Protein AF-A0A4P2UPV4-F1 (afdb_monomer)

pLDDT: mean 82.3, std 15.67, range [41.84, 97.94]

Mean predicted aligned error: 6.41 Å

Organism: NCBI:txid483865

Sequence (57 aa):
PSPCQLQAERAFLGAVQALLANSSTSAPLSSIHVPQCRADGEWSRVQCDGPPEQVFE

Structure (mmCIF, N/CA/C/O backbone):
data_AF-A0A4P2UPV4-F1
#
_entry.id   AF-A0A4P2UPV4-F1
#
loop_
_atom_site.group_PDB
_atom_site.id
_atom_site.type_symbol
_atom_site.label_atom_id
_atom_site.label_alt_id
_atom_site.label_comp_id
_atom_site.label_asym_id
_atom_site.label_entity_id
_atom_site.label_seq_id
_atom_site.pdbx_PDB_ins_code
_atom_site.Cartn_x
_atom_site.Cartn_y
_atom_site.Cartn_z
_atom_site.occupancy
_atom_site.B_iso_or_equiv
_atom_site.auth_seq_id
_atom_site.auth_comp_id
_atom_site.auth_asym_id
_atom_site.auth_atom_id
_atom_site.pdbx_PDB_model_num
ATOM 1 N N . PRO A 1 1 ? 14.613 0.302 -2.316 1.00 85.81 1 PRO A N 1
ATOM 2 C CA . PRO A 1 1 ? 13.143 0.499 -2.318 1.00 85.81 1 PRO A CA 1
ATOM 3 C C . PRO A 1 1 ? 12.825 1.851 -2.964 1.00 85.81 1 PRO A C 1
ATOM 5 O O . PRO A 1 1 ? 13.579 2.803 -2.761 1.00 85.81 1 PRO A O 1
ATOM 8 N N . SER A 1 2 ? 11.779 1.920 -3.785 1.00 97.19 2 SER A N 1
ATOM 9 C CA . SER A 1 2 ? 11.344 3.168 -4.414 1.00 97.19 2 SER A CA 1
ATOM 10 C C . SER A 1 2 ? 10.700 4.110 -3.383 1.00 97.19 2 SER A C 1
ATOM 12 O O . SER A 1 2 ? 10.302 3.663 -2.300 1.00 97.19 2 SER A O 1
ATOM 14 N N . PRO A 1 3 ? 10.546 5.410 -3.694 1.00 97.88 3 PRO A N 1
ATOM 15 C CA . PRO A 1 3 ? 9.805 6.330 -2.834 1.00 97.88 3 PRO A CA 1
ATOM 16 C C . PRO A 1 3 ? 8.387 5.839 -2.508 1.00 97.88 3 PRO A C 1
ATOM 18 O O . PRO A 1 3 ? 7.961 5.956 -1.360 1.00 97.88 3 PRO A O 1
ATOM 21 N N . CYS A 1 4 ? 7.698 5.227 -3.481 1.00 96.75 4 CYS A N 1
ATOM 22 C CA . CYS A 1 4 ? 6.383 4.621 -3.274 1.00 96.75 4 CYS A CA 1
ATOM 23 C C . CYS A 1 4 ? 6.450 3.489 -2.243 1.00 96.75 4 CYS A C 1
ATOM 25 O O . CYS A 1 4 ? 5.707 3.509 -1.266 1.00 96.75 4 CYS A O 1
ATOM 27 N N . GLN A 1 5 ? 7.386 2.545 -2.402 1.00 96.19 5 GLN A N 1
ATOM 28 C CA . GLN A 1 5 ? 7.517 1.386 -1.508 1.00 96.19 5 GLN A CA 1
ATOM 29 C C . GLN A 1 5 ? 7.810 1.813 -0.063 1.00 96.19 5 GLN A C 1
ATOM 31 O O . GLN A 1 5 ? 7.145 1.360 0.864 1.00 96.19 5 GLN A O 1
ATOM 36 N N . LEU A 1 6 ? 8.732 2.763 0.130 1.00 97.94 6 LEU A N 1
ATOM 37 C CA . LEU A 1 6 ? 9.040 3.308 1.458 1.00 97.94 6 LEU A CA 1
ATOM 38 C C . LEU A 1 6 ? 7.850 4.039 2.091 1.00 97.94 6 LEU A C 1
ATOM 40 O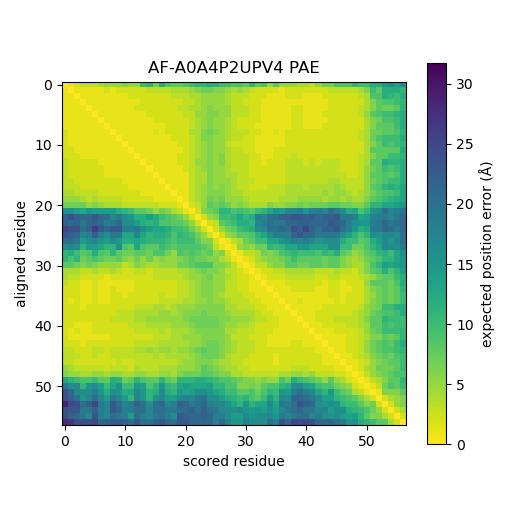 O . LEU A 1 6 ? 7.730 4.115 3.316 1.00 97.94 6 LEU A O 1
ATOM 44 N N . GLN A 1 7 ? 6.996 4.667 1.282 1.00 96.88 7 GLN A N 1
ATOM 45 C CA . GLN A 1 7 ? 5.789 5.307 1.789 1.00 96.88 7 GLN A CA 1
ATOM 46 C C . GLN A 1 7 ? 4.712 4.274 2.128 1.00 96.88 7 GLN A C 1
ATOM 48 O O . GLN A 1 7 ? 4.107 4.394 3.190 1.00 96.88 7 GLN A O 1
ATOM 53 N N . ALA A 1 8 ? 4.537 3.246 1.292 1.00 94.50 8 ALA A N 1
ATOM 54 C CA . ALA A 1 8 ? 3.624 2.130 1.525 1.00 94.50 8 ALA A CA 1
ATOM 55 C C . ALA A 1 8 ? 3.906 1.446 2.867 1.00 94.50 8 ALA A C 1
ATOM 57 O O . ALA A 1 8 ? 3.010 1.318 3.696 1.00 94.50 8 ALA A O 1
ATOM 58 N N . GLU A 1 9 ? 5.169 1.094 3.120 1.00 94.81 9 GLU A N 1
ATOM 59 C CA . GLU A 1 9 ? 5.597 0.444 4.364 1.00 94.81 9 GLU A CA 1
ATOM 60 C C . GLU A 1 9 ? 5.294 1.306 5.596 1.00 94.81 9 GLU A C 1
ATOM 62 O O . GLU A 1 9 ? 4.742 0.822 6.585 1.00 94.81 9 GLU A O 1
ATOM 67 N N . ARG A 1 10 ? 5.601 2.608 5.534 1.00 96.06 10 ARG A N 1
ATOM 68 C CA . ARG A 1 10 ? 5.326 3.538 6.641 1.00 96.06 10 ARG A CA 1
ATOM 69 C C . ARG A 1 10 ? 3.829 3.704 6.900 1.00 96.06 10 ARG A C 1
ATOM 71 O O . ARG A 1 10 ? 3.422 3.689 8.060 1.00 96.06 10 ARG A O 1
ATOM 78 N N . ALA A 1 11 ? 3.020 3.839 5.848 1.00 92.88 11 ALA A N 1
ATOM 79 C CA . ALA A 1 11 ? 1.568 3.959 5.978 1.00 92.88 11 ALA A CA 1
ATOM 80 C C . ALA A 1 11 ? 0.950 2.672 6.542 1.00 92.88 11 ALA A C 1
ATOM 82 O O . ALA A 1 11 ? 0.123 2.734 7.450 1.00 92.88 11 ALA A O 1
ATOM 83 N N . PHE A 1 12 ? 1.406 1.509 6.070 1.00 91.50 12 PHE A N 1
ATOM 84 C CA . PHE A 1 12 ? 0.950 0.210 6.554 1.00 91.50 12 PHE A CA 1
ATOM 85 C C . PHE A 1 12 ? 1.227 0.022 8.050 1.00 91.50 12 PHE A C 1
ATOM 87 O O . PHE A 1 12 ? 0.326 -0.335 8.806 1.00 91.50 12 PHE A O 1
ATOM 94 N N . LEU A 1 13 ? 2.446 0.322 8.510 1.00 93.06 13 LEU A N 1
ATOM 95 C CA . LEU A 1 13 ? 2.778 0.235 9.935 1.00 93.06 13 LEU A CA 1
ATOM 96 C C . LEU A 1 13 ? 1.917 1.180 10.784 1.00 93.06 13 LEU A C 1
ATOM 98 O O . LEU A 1 13 ? 1.445 0.779 11.848 1.00 93.06 13 LEU A O 1
ATOM 102 N N . GLY A 1 14 ? 1.668 2.403 10.307 1.00 90.00 14 GLY A N 1
ATOM 103 C CA . GLY A 1 14 ? 0.766 3.347 10.972 1.00 90.00 14 GLY A CA 1
ATOM 104 C C . GLY A 1 14 ? -0.674 2.830 11.056 1.00 90.00 14 GLY A C 1
ATOM 105 O O . GLY A 1 14 ? -1.306 2.935 12.107 1.00 90.00 14 GLY A O 1
AT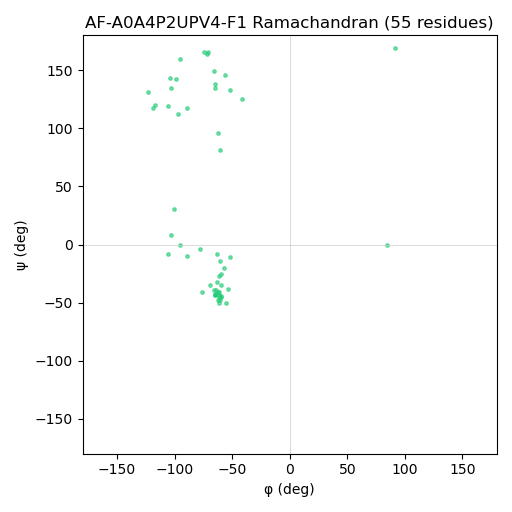OM 106 N N . ALA A 1 15 ? -1.170 2.205 9.987 1.00 86.25 15 ALA A N 1
ATOM 107 C CA . ALA A 1 15 ? -2.491 1.587 9.953 1.00 86.25 15 ALA A CA 1
ATOM 108 C C . ALA A 1 15 ? -2.619 0.448 10.972 1.00 86.25 15 ALA A C 1
ATOM 110 O O . ALA A 1 15 ? -3.567 0.422 11.753 1.00 86.25 15 ALA A O 1
ATOM 111 N N . VAL A 1 16 ? -1.638 -0.458 11.019 1.00 86.75 16 VAL A N 1
ATOM 112 C CA . VAL A 1 16 ? -1.612 -1.563 11.990 1.00 86.75 16 VAL A CA 1
ATOM 113 C C . VAL A 1 16 ? -1.601 -1.030 13.424 1.00 86.75 16 VAL A C 1
ATOM 115 O O . VAL A 1 16 ? -2.371 -1.503 14.257 1.00 86.75 16 VAL A O 1
ATOM 118 N N . GLN A 1 17 ? -0.787 -0.013 13.719 1.00 88.62 17 GLN A N 1
ATOM 119 C CA . GLN A 1 17 ? -0.755 0.612 15.046 1.00 88.62 17 GLN A CA 1
ATOM 120 C C . GLN A 1 17 ? -2.107 1.229 15.426 1.00 88.62 17 GLN A C 1
ATOM 122 O O . GLN A 1 17 ? -2.577 1.030 16.546 1.00 88.62 17 GLN A O 1
ATOM 127 N N . ALA A 1 18 ? -2.755 1.933 14.495 1.00 83.00 18 ALA A N 1
ATOM 128 C CA . ALA A 1 18 ? -4.067 2.531 14.718 1.00 83.00 18 ALA A CA 1
ATOM 129 C C . ALA A 1 18 ? -5.157 1.475 14.967 1.00 83.00 18 ALA A C 1
ATOM 131 O O . ALA A 1 18 ? -6.003 1.663 15.840 1.00 83.00 18 ALA A O 1
ATOM 132 N N . LEU A 1 19 ? -5.118 0.352 14.243 1.00 80.94 19 LEU A N 1
ATOM 133 C CA . LEU A 1 19 ? -6.046 -0.766 14.433 1.00 80.94 19 LEU A CA 1
ATOM 134 C C . LEU A 1 19 ? -5.877 -1.427 15.803 1.00 80.94 19 LEU A C 1
ATOM 136 O O . LEU A 1 19 ? -6.864 -1.699 16.480 1.00 80.94 19 LEU A O 1
ATOM 140 N N . LEU A 1 20 ? -4.632 -1.642 16.235 1.00 84.44 20 LEU A N 1
ATOM 141 C CA . LEU A 1 20 ? -4.339 -2.208 17.553 1.00 84.44 20 LEU A CA 1
ATOM 142 C C . LEU A 1 20 ? -4.776 -1.266 18.689 1.00 84.44 20 LEU A C 1
ATOM 144 O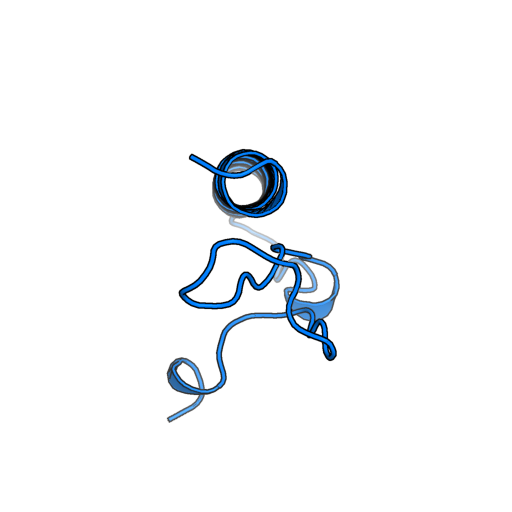 O . LEU A 1 20 ? -5.321 -1.723 19.695 1.00 84.44 20 LEU A O 1
ATOM 148 N N . ALA A 1 21 ? -4.575 0.045 18.519 1.00 83.00 21 ALA A N 1
ATOM 149 C CA . ALA A 1 21 ? -4.958 1.058 19.502 1.00 83.00 21 ALA A CA 1
ATOM 150 C C . ALA A 1 21 ? -6.483 1.233 19.632 1.00 83.00 21 ALA A C 1
ATOM 152 O O . ALA A 1 21 ? -6.978 1.455 20.733 1.00 83.00 21 ALA A O 1
ATOM 153 N N . ASN A 1 22 ? -7.230 1.095 18.532 1.00 70.88 22 ASN A N 1
ATOM 154 C CA . ASN A 1 22 ? -8.683 1.303 18.477 1.00 70.88 22 ASN A CA 1
ATOM 155 C C . ASN A 1 22 ? -9.490 -0.004 18.505 1.00 70.88 22 ASN A C 1
ATOM 157 O O . ASN A 1 22 ? -10.587 -0.063 17.953 1.00 70.88 22 ASN A O 1
ATOM 161 N N . SER A 1 23 ? -8.969 -1.037 19.172 1.00 61.91 23 SER A N 1
ATOM 162 C CA . SER A 1 23 ? -9.497 -2.414 19.232 1.00 61.91 23 SER A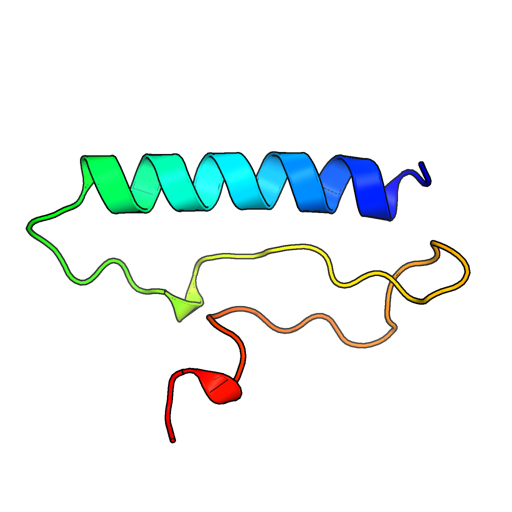 CA 1
ATOM 163 C C . SER A 1 23 ? -10.981 -2.567 19.630 1.00 61.91 23 SER A C 1
ATOM 165 O O . SER A 1 23 ? -11.542 -3.650 19.481 1.00 61.91 23 SER A O 1
ATOM 167 N N . SER A 1 24 ? -11.643 -1.505 20.096 1.00 59.50 24 SER A N 1
ATOM 168 C CA . SER A 1 24 ? -13.059 -1.451 20.489 1.00 59.50 24 SER A CA 1
ATOM 169 C C . SER A 1 24 ? -13.986 -0.724 19.503 1.00 59.50 24 SER A C 1
ATOM 171 O O . SER A 1 24 ? -15.206 -0.780 19.656 1.00 59.50 24 SER A O 1
ATOM 173 N N . THR A 1 25 ? -13.449 -0.059 18.482 1.00 55.78 25 THR A N 1
ATOM 174 C CA . THR A 1 25 ? -14.236 0.651 17.467 1.00 55.78 25 THR A CA 1
ATOM 175 C C . THR A 1 25 ? -13.878 0.108 16.101 1.00 55.78 25 THR A C 1
ATOM 177 O O . THR A 1 25 ? -12.701 0.016 15.767 1.00 55.78 25 THR A O 1
ATOM 180 N N . SER A 1 26 ? -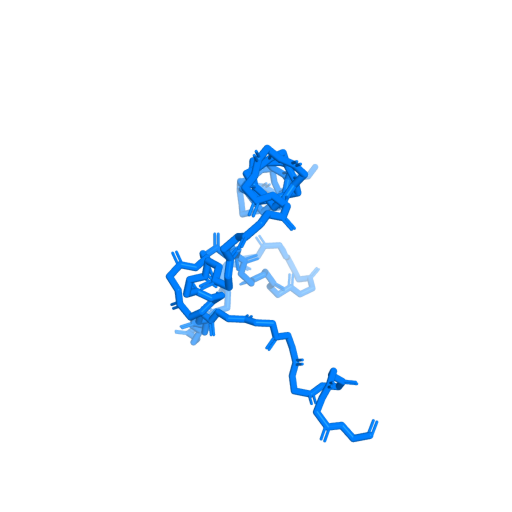14.890 -0.231 15.300 1.00 58.44 26 SER A N 1
ATOM 181 C CA . SER A 1 26 ? -14.737 -0.444 13.862 1.00 58.44 26 SER A CA 1
ATOM 182 C C . SER A 1 26 ? -14.231 0.864 13.256 1.00 58.44 26 SER A C 1
ATOM 184 O O . SER A 1 26 ? -15.022 1.683 12.791 1.00 58.44 26 SER A O 1
ATOM 186 N N . ALA A 1 27 ? -12.921 1.110 13.344 1.00 59.50 27 ALA A N 1
ATOM 187 C CA . ALA A 1 27 ? -12.279 2.221 12.673 1.00 59.50 27 ALA A CA 1
ATOM 188 C C . ALA A 1 27 ? -12.698 2.120 11.205 1.00 59.50 27 ALA A C 1
ATOM 190 O O . ALA A 1 27 ? -12.692 1.006 10.670 1.00 59.50 27 ALA A O 1
ATOM 191 N N . PRO A 1 28 ? -13.138 3.216 10.568 1.00 65.19 28 PRO A N 1
ATOM 192 C CA . PRO A 1 28 ? -13.575 3.158 9.186 1.00 65.19 28 PRO A CA 1
ATOM 193 C C . PRO A 1 28 ? -12.368 2.741 8.349 1.00 65.19 28 PRO A C 1
ATOM 195 O O . PRO A 1 28 ? -11.525 3.562 8.017 1.00 65.19 28 PRO A O 1
ATOM 198 N N . LEU A 1 29 ? -12.241 1.445 8.052 1.00 70.31 29 LEU A N 1
ATOM 199 C CA . LEU A 1 29 ? -11.082 0.895 7.346 1.00 70.31 29 LEU A CA 1
ATOM 200 C C . LEU A 1 29 ? -10.931 1.555 5.972 1.00 70.31 29 LEU A C 1
ATOM 202 O O . LEU A 1 29 ? -9.825 1.688 5.468 1.00 70.31 29 LEU A O 1
ATOM 206 N N . SER A 1 30 ? -12.041 2.059 5.426 1.00 71.88 30 SER A N 1
ATOM 207 C CA . SER A 1 30 ? -12.121 2.903 4.236 1.00 71.88 30 SER A CA 1
ATOM 208 C C . SER A 1 30 ? -11.372 4.239 4.334 1.00 71.88 30 SER A C 1
ATOM 210 O O . SER A 1 30 ? -11.187 4.882 3.311 1.00 71.88 30 SER A O 1
ATOM 212 N N . SER A 1 31 ? -10.960 4.693 5.524 1.00 76.12 31 SER A N 1
ATOM 213 C CA . SER A 1 31 ? -10.115 5.884 5.701 1.00 76.12 31 SER A CA 1
ATOM 214 C C . SER A 1 31 ? -8.624 5.552 5.812 1.00 76.12 31 SER A C 1
ATOM 216 O O . SER A 1 31 ? -7.814 6.454 6.027 1.00 76.12 31 SER A O 1
ATOM 218 N N . ILE A 1 32 ? -8.250 4.270 5.742 1.00 82.06 32 ILE A N 1
ATOM 219 C CA . ILE A 1 32 ? -6.855 3.833 5.769 1.00 82.06 32 ILE A CA 1
ATOM 220 C C . ILE A 1 32 ? -6.330 3.809 4.335 1.00 82.06 32 ILE A C 1
ATOM 222 O O . ILE A 1 32 ? -6.787 3.020 3.508 1.00 82.06 32 ILE A O 1
ATOM 226 N N . HIS A 1 33 ? -5.324 4.645 4.084 1.00 87.44 33 HIS A N 1
ATOM 227 C CA . HIS A 1 33 ? -4.638 4.731 2.803 1.00 87.44 33 HIS A CA 1
ATOM 228 C C . HIS A 1 33 ? -3.258 4.076 2.884 1.00 87.44 33 HIS A C 1
ATOM 230 O O . HIS A 1 33 ? -2.389 4.527 3.638 1.00 87.44 33 HIS A O 1
ATOM 236 N N . VAL A 1 34 ? -3.037 3.044 2.069 1.00 92.81 34 VAL A N 1
ATOM 237 C CA . VAL A 1 34 ? -1.709 2.471 1.829 1.00 92.81 34 VAL A CA 1
ATOM 238 C C . VAL A 1 34 ? -1.381 2.623 0.342 1.00 92.81 34 VAL A C 1
ATOM 240 O O . VAL A 1 34 ? -2.064 2.020 -0.484 1.00 92.81 34 VAL A O 1
ATOM 243 N N . PRO A 1 35 ? -0.328 3.383 -0.007 1.00 94.50 35 PRO A N 1
ATOM 244 C CA . PRO A 1 35 ? 0.220 3.458 -1.353 1.00 94.50 35 PRO A CA 1
ATOM 245 C C . PRO A 1 35 ? 0.310 2.123 -2.091 1.00 94.50 35 PRO A C 1
ATOM 247 O O . PRO A 1 35 ? 0.970 1.185 -1.643 1.00 94.50 35 PRO A O 1
ATOM 250 N N . GLN A 1 36 ? -0.287 2.067 -3.274 1.00 94.44 36 GLN A N 1
ATOM 251 C CA . GLN A 1 36 ? -0.206 0.925 -4.174 1.00 94.44 36 GLN A CA 1
ATOM 252 C C . GLN A 1 36 ? 0.883 1.187 -5.203 1.00 94.44 36 GLN A C 1
ATOM 254 O O . GLN A 1 36 ? 0.745 2.048 -6.076 1.00 94.44 36 GLN A O 1
ATOM 259 N N . CYS A 1 37 ? 1.964 0.422 -5.127 1.00 95.56 37 CYS A N 1
ATOM 260 C CA . CYS A 1 37 ? 3.089 0.535 -6.046 1.00 95.56 37 CYS A CA 1
ATOM 261 C C . CYS A 1 37 ? 3.002 -0.533 -7.135 1.00 95.56 37 CYS A C 1
ATOM 263 O O . CYS A 1 37 ? 2.629 -1.677 -6.876 1.00 95.56 37 CYS A O 1
ATOM 265 N N . ARG A 1 38 ? 3.387 -0.167 -8.354 1.00 95.56 38 ARG A N 1
ATOM 266 C CA . ARG A 1 38 ? 3.621 -1.112 -9.445 1.00 95.56 38 ARG A CA 1
ATOM 267 C C . ARG A 1 38 ? 4.896 -1.918 -9.186 1.00 95.56 38 ARG A C 1
ATOM 269 O O . ARG A 1 38 ? 5.730 -1.551 -8.358 1.00 95.56 38 ARG A O 1
ATOM 276 N N . ALA A 1 39 ? 5.076 -3.004 -9.938 1.00 94.56 39 ALA A N 1
ATOM 277 C CA . ALA A 1 39 ? 6.257 -3.866 -9.832 1.00 94.56 39 ALA A CA 1
ATOM 278 C C . ALA A 1 39 ? 7.581 -3.143 -10.159 1.00 94.56 39 ALA A C 1
ATOM 280 O O . ALA A 1 39 ? 8.627 -3.510 -9.634 1.00 94.56 39 ALA A O 1
ATOM 281 N N . ASP A 1 40 ? 7.531 -2.099 -10.990 1.00 96.12 40 ASP A N 1
ATOM 282 C CA . ASP A 1 40 ? 8.666 -1.219 -11.310 1.00 96.12 40 ASP A CA 1
ATOM 283 C C . ASP A 1 40 ? 8.973 -0.193 -10.200 1.00 96.12 40 ASP A C 1
ATOM 285 O O . ASP A 1 40 ? 9.958 0.539 -10.280 1.00 96.12 40 ASP A O 1
ATOM 289 N N . GLY A 1 41 ? 8.165 -0.159 -9.136 1.00 95.50 41 GLY A N 1
ATOM 290 C CA . GLY A 1 41 ? 8.314 0.757 -8.013 1.00 95.50 41 GLY A CA 1
ATOM 291 C C . GLY A 1 41 ? 7.676 2.128 -8.233 1.00 95.50 41 GLY A C 1
ATOM 292 O O . GLY A 1 41 ? 7.728 2.948 -7.311 1.00 95.5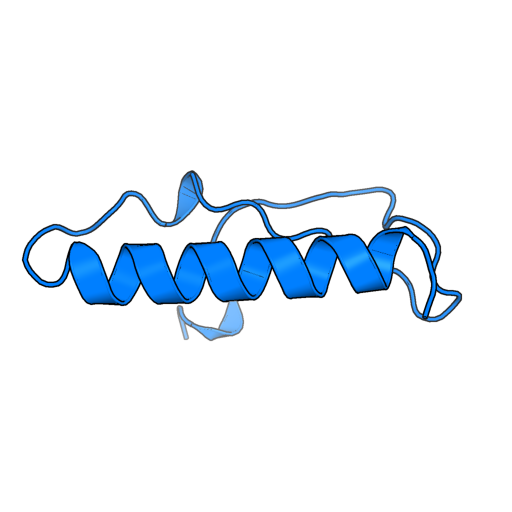0 41 GLY A O 1
ATOM 293 N N . GLU A 1 42 ? 7.062 2.389 -9.389 1.00 97.31 42 GLU A N 1
ATOM 294 C CA . GLU A 1 42 ? 6.265 3.596 -9.598 1.00 97.31 42 GLU A CA 1
ATOM 295 C C . GLU A 1 42 ? 4.913 3.510 -8.883 1.00 97.31 42 GLU A C 1
ATOM 297 O O . GLU A 1 42 ? 4.449 2.449 -8.457 1.00 97.31 42 GLU A O 1
ATOM 302 N N . TRP A 1 43 ? 4.256 4.657 -8.760 1.00 97.00 43 TRP A N 1
ATOM 303 C CA . TRP A 1 43 ? 2.894 4.734 -8.258 1.00 97.00 43 TRP A CA 1
ATOM 304 C C . TRP A 1 43 ? 1.923 4.030 -9.207 1.00 97.00 43 TRP A C 1
ATOM 306 O O . TRP A 1 43 ? 1.957 4.229 -10.425 1.00 97.00 43 TRP A O 1
ATOM 316 N N . SER A 1 44 ? 1.016 3.223 -8.657 1.00 96.06 44 SER A N 1
ATOM 317 C CA . SER A 1 44 ? -0.118 2.726 -9.435 1.00 96.06 44 SER A CA 1
ATOM 318 C C . SER A 1 44 ? -1.008 3.895 -9.831 1.00 96.06 44 SER A C 1
ATOM 320 O O . SER A 1 44 ? -1.275 4.793 -9.034 1.00 96.06 44 SER A O 1
ATOM 322 N N . ARG A 1 45 ? -1.483 3.882 -11.078 1.00 95.25 45 ARG A N 1
ATOM 323 C CA . ARG A 1 45 ? -2.317 4.962 -11.623 1.00 95.25 45 ARG A CA 1
ATOM 324 C C . ARG A 1 45 ? -3.614 5.154 -10.833 1.00 95.25 45 ARG A C 1
ATOM 326 O O . ARG A 1 45 ? -4.093 6.275 -10.715 1.00 95.25 45 ARG A O 1
ATOM 333 N N . VAL A 1 46 ? -4.174 4.057 -10.334 1.00 93.25 46 VAL A N 1
ATOM 334 C CA . VAL A 1 46 ? -5.303 4.055 -9.404 1.00 93.25 46 VAL A CA 1
ATOM 335 C C . VAL A 1 46 ? -4.745 3.760 -8.019 1.00 93.25 46 VAL A C 1
ATOM 337 O O . VAL A 1 46 ? -3.907 2.871 -7.881 1.00 93.25 46 VAL A O 1
ATOM 340 N N . GLN A 1 47 ? -5.193 4.534 -7.035 1.00 92.25 47 GLN A N 1
ATOM 341 C CA . GLN A 1 47 ? -4.946 4.302 -5.620 1.00 92.25 47 GLN A CA 1
ATOM 342 C C . GLN A 1 47 ? -6.301 4.057 -4.960 1.00 92.25 47 GLN A C 1
ATOM 344 O O . GLN A 1 47 ? -7.175 4.921 -5.042 1.00 92.25 47 GLN A O 1
ATOM 349 N N . CYS A 1 48 ? -6.488 2.889 -4.356 1.00 88.00 48 CYS A N 1
ATOM 350 C CA . CYS A 1 48 ? -7.693 2.572 -3.594 1.00 88.00 48 CYS A CA 1
ATOM 351 C C . CYS A 1 48 ? -7.403 2.640 -2.097 1.00 88.00 48 CYS A C 1
ATOM 353 O O . CYS A 1 48 ? -6.335 2.223 -1.647 1.00 88.00 48 CYS A O 1
ATOM 355 N N . ASP A 1 49 ? -8.387 3.112 -1.344 1.00 85.62 49 ASP A N 1
ATOM 356 C CA . ASP A 1 49 ? -8.389 3.054 0.112 1.00 85.62 49 ASP A CA 1
ATOM 357 C C . ASP A 1 49 ? -9.148 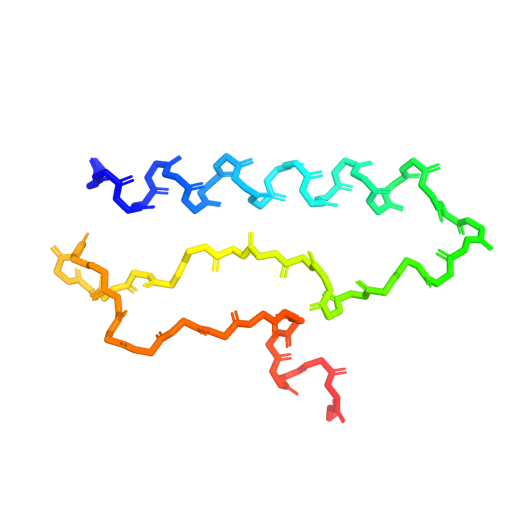1.820 0.591 1.00 85.62 49 ASP A C 1
ATOM 359 O O . ASP A 1 49 ? -9.987 1.264 -0.124 1.00 85.62 49 ASP A O 1
ATOM 363 N N . GLY A 1 50 ? -8.886 1.421 1.831 1.00 74.25 50 GLY A N 1
ATOM 364 C CA . GLY A 1 50 ? -9.536 0.266 2.430 1.00 74.25 50 GLY A CA 1
ATOM 365 C C . GLY A 1 50 ? -8.786 -1.053 2.232 1.00 74.25 50 GLY A C 1
ATOM 366 O O . GLY A 1 50 ? -7.792 -1.132 1.506 1.00 74.25 50 GLY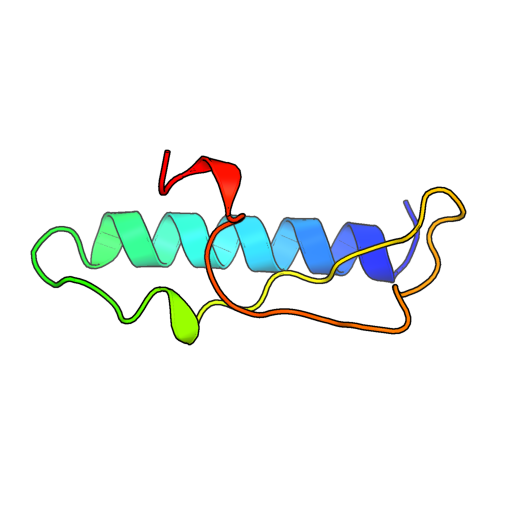 A O 1
ATOM 367 N N . PRO A 1 51 ? -9.217 -2.101 2.953 1.00 65.38 51 PRO A N 1
ATOM 368 C CA . PRO A 1 51 ? -8.583 -3.407 2.892 1.00 65.38 51 PRO A CA 1
ATOM 369 C C . PRO A 1 51 ? -8.773 -4.025 1.499 1.00 65.38 51 PRO A C 1
ATOM 371 O O . PRO A 1 51 ? -9.786 -3.762 0.846 1.00 65.38 51 PRO A O 1
ATOM 374 N N . PRO A 1 52 ? -7.815 -4.845 1.030 1.00 58.94 52 PRO A N 1
ATOM 375 C CA . PRO A 1 52 ? -7.942 -5.523 -0.254 1.00 58.94 52 PRO A CA 1
ATOM 376 C C . PRO A 1 52 ? -9.226 -6.359 -0.288 1.00 58.94 52 PRO A C 1
ATOM 378 O O . PRO A 1 52 ? -9.609 -6.947 0.723 1.00 58.94 52 PRO A O 1
ATOM 381 N N . GLU A 1 53 ? -9.865 -6.454 -1.459 1.00 54.25 53 GLU A N 1
ATOM 382 C CA . GLU A 1 53 ? -11.149 -7.161 -1.604 1.00 54.25 53 GLU A CA 1
ATOM 383 C C . GLU A 1 53 ? -11.103 -8.631 -1.147 1.00 54.25 53 GLU A C 1
ATOM 385 O O . GLU A 1 53 ? -12.120 -9.189 -0.759 1.00 54.25 53 GLU A O 1
ATOM 390 N N . GLN A 1 54 ? -9.908 -9.228 -1.073 1.00 53.28 54 GLN A N 1
ATOM 391 C CA . GLN A 1 54 ? -9.668 -10.590 -0.575 1.00 53.28 54 GLN A CA 1
ATOM 392 C C . GLN A 1 54 ? -10.031 -10.806 0.908 1.00 53.28 54 GLN A C 1
ATOM 394 O O . GLN A 1 54 ? -9.956 -11.932 1.385 1.00 53.28 54 GLN A O 1
ATOM 399 N N . VAL A 1 55 ? -10.372 -9.750 1.658 1.00 51.50 55 VAL A N 1
ATOM 400 C CA . VAL A 1 55 ? -10.859 -9.853 3.048 1.00 51.50 55 VAL A CA 1
ATOM 401 C C . VAL A 1 55 ? -12.390 -10.009 3.109 1.00 51.50 55 VAL A C 1
ATOM 403 O O . VAL A 1 55 ? -12.930 -10.289 4.176 1.00 51.50 55 VAL A O 1
ATOM 406 N N . PHE A 1 56 ? -13.100 -9.829 1.990 1.00 54.16 56 PHE A N 1
ATOM 407 C CA . PHE A 1 56 ? -14.566 -9.879 1.927 1.00 54.16 56 PHE A CA 1
ATOM 408 C C . PHE A 1 56 ? -15.132 -11.184 1.334 1.00 54.16 56 PHE A C 1
ATOM 410 O O . PHE A 1 56 ? -16.344 -11.255 1.126 1.00 54.16 56 PHE A O 1
ATOM 417 N N . GLU A 1 57 ? -14.295 -12.201 1.094 1.00 41.84 57 GLU A N 1
ATOM 418 C CA . GLU A 1 57 ? -14.684 -13.506 0.526 1.00 41.84 57 GLU A CA 1
ATOM 419 C C . GLU A 1 57 ? -14.384 -14.679 1.472 1.00 41.84 57 GLU A C 1
ATOM 421 O O . GLU A 1 57 ? -13.321 -14.656 2.138 1.00 41.84 57 GLU A O 1
#

Solvent-accessible surface area (backbone atoms only — not comparable to full-atom values): 3492 Å² total; per-residue (Å²): 130,38,76,38,49,57,47,18,55,54,35,44,53,52,49,53,51,51,51,66,73,39,75,88,52,90,64,66,52,66,75,43,64,46,64,46,52,40,98,88,33,46,73,37,94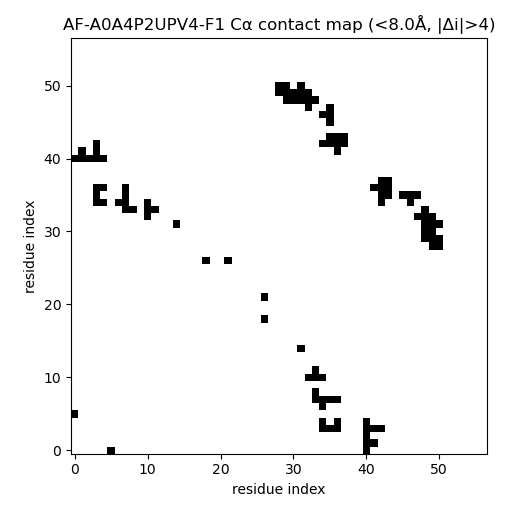,68,75,67,58,33,76,64,74,80,77,79,112

Secondary structure (DSSP, 8-state):
--HHHHHHHHHHHHHHHHHHHTTTS---GGG-----B-TTSSBPSS---SS-GGG--

InterPro domains:
  IPR000716 Thyroglobulin type-1 [PF00086] (19-50)
  IPR036857 Thyroglobulin type-1 superfamily [G3DSA:4.10.800.10] (1-55)
  IPR036857 Thyroglobulin type-1 superfamily [SSF57610] (2-54)

Radius of gyration: 12.44 Å; Cα contacts (8 Å, |Δi|>4): 53; chains: 1; bounding box: 28×20×32 Å

Foldseek 3Di:
DAPLVVQLVVLVVVLVVVCVVPVPDPDVQQPRFGFDADPVRHGDPDGGTGDPCVVVD